Protein AF-A0A935VYA4-F1 (afdb_monomer_lite)

Radius of gyration: 14.48 Å; chains: 1; bounding box: 41×24×48 Å

Foldseek 3Di:
DDPPDPPADADDADVVHDLLQCLQVPPVCSLVVCCVRCVVVLLVLLVVLDDDSVSSVVLSVQLSVQSSVCSNDPNSNPDPDGPVVVSVVSSVVSSVVSVVVVVVVD

Sequence (106 aa):
MINTNDQRPQLEPHNGMDIFQRIYIGDPTAVEDCTLTYGAYIRELANYNMSTQEEAENAAAAIFDDIRAFARSENGMNTRKPEVELIRQIAVRSIVKQRWNGRKSV

Structure (mmCIF, N/CA/C/O backbone):
data_AF-A0A935VYA4-F1
#
_entry.id   AF-A0A935VYA4-F1
#
loop_
_atom_site.group_PDB
_atom_site.id
_atom_site.type_symbol
_atom_site.label_atom_id
_atom_site.label_alt_id
_atom_site.label_comp_id
_atom_site.label_asym_id
_atom_site.label_entity_id
_atom_site.label_seq_id
_atom_site.pdbx_PDB_ins_code
_atom_site.Cartn_x
_atom_site.Cartn_y
_atom_site.Cartn_z
_atom_site.occupancy
_atom_site.B_iso_or_equiv
_atom_site.auth_seq_id
_atom_site.auth_comp_id
_atom_site.auth_asym_id
_atom_site.auth_atom_id
_atom_site.pdbx_PDB_mode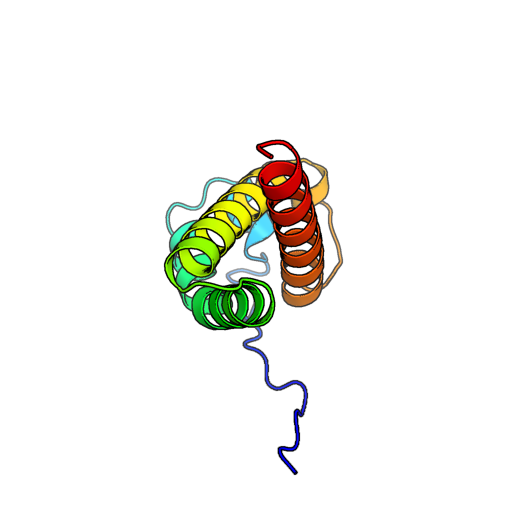l_num
ATOM 1 N N . MET A 1 1 ? -26.283 -14.455 -0.832 1.00 33.91 1 MET A N 1
ATOM 2 C CA . MET A 1 1 ? -24.943 -15.071 -0.932 1.00 33.91 1 MET A CA 1
ATOM 3 C C . MET A 1 1 ? -24.200 -14.315 -2.016 1.00 33.91 1 MET A C 1
ATOM 5 O O . MET A 1 1 ? -24.583 -14.431 -3.171 1.00 33.91 1 MET A O 1
ATOM 9 N N . ILE A 1 2 ? -23.258 -13.441 -1.655 1.00 34.25 2 ILE A N 1
ATOM 10 C CA . ILE A 1 2 ? -22.445 -12.734 -2.652 1.00 34.25 2 ILE A CA 1
ATOM 11 C C . ILE A 1 2 ? -21.363 -13.713 -3.100 1.00 34.25 2 ILE A C 1
ATOM 13 O O . ILE A 1 2 ? -20.622 -14.244 -2.278 1.00 34.25 2 ILE A O 1
ATOM 17 N N . ASN A 1 3 ? -21.341 -13.998 -4.395 1.00 28.58 3 ASN A N 1
ATOM 18 C CA . ASN A 1 3 ? -20.344 -14.828 -5.045 1.00 28.58 3 ASN A CA 1
ATOM 19 C C . ASN A 1 3 ? -19.057 -13.992 -5.163 1.00 28.58 3 ASN A C 1
ATOM 21 O O . ASN A 1 3 ? -18.923 -13.199 -6.090 1.00 28.58 3 ASN A O 1
ATOM 25 N N . THR A 1 4 ? -18.152 -14.096 -4.186 1.00 40.88 4 THR A N 1
ATOM 26 C CA . THR A 1 4 ? -16.827 -13.448 -4.201 1.00 40.88 4 THR A CA 1
ATOM 27 C C . THR A 1 4 ? -15.888 -14.199 -5.142 1.00 40.88 4 THR A C 1
ATOM 29 O O . THR A 1 4 ? -14.843 -14.696 -4.726 1.00 40.88 4 THR A O 1
ATOM 32 N N . ASN A 1 5 ? -16.287 -14.338 -6.408 1.00 40.44 5 ASN A N 1
ATOM 33 C CA . ASN A 1 5 ? -15.354 -14.701 -7.462 1.00 40.44 5 ASN A CA 1
ATOM 34 C C . ASN A 1 5 ? -14.218 -13.676 -7.451 1.00 40.44 5 ASN A C 1
ATOM 36 O O . ASN A 1 5 ? -14.470 -12.481 -7.307 1.00 40.44 5 ASN A O 1
ATOM 40 N N . ASP A 1 6 ? -12.993 -14.179 -7.593 1.00 50.88 6 ASP A N 1
ATOM 41 C CA . ASP A 1 6 ? -11.690 -13.507 -7.660 1.00 50.88 6 ASP A CA 1
ATOM 42 C C . ASP A 1 6 ? -11.557 -12.439 -8.774 1.00 50.88 6 ASP A C 1
ATOM 44 O O . ASP A 1 6 ? -10.534 -12.330 -9.441 1.00 50.88 6 ASP A O 1
ATOM 48 N N . GLN A 1 7 ? -12.570 -11.602 -8.987 1.00 43.25 7 GLN A N 1
ATOM 49 C CA . GLN A 1 7 ? -12.531 -10.452 -9.884 1.00 43.25 7 GLN A CA 1
ATOM 50 C C . GLN A 1 7 ? -11.911 -9.258 -9.160 1.00 43.25 7 GLN A C 1
ATOM 52 O O . GLN A 1 7 ? -12.568 -8.260 -8.871 1.00 43.25 7 GLN A O 1
ATOM 57 N N . ARG A 1 8 ? -10.634 -9.385 -8.802 1.00 57.41 8 ARG A N 1
ATOM 58 C CA . ARG A 1 8 ? -9.832 -8.247 -8.340 1.00 57.41 8 ARG A CA 1
ATOM 59 C C . ARG A 1 8 ? -9.141 -7.618 -9.547 1.00 57.41 8 ARG A C 1
ATOM 61 O O . ARG A 1 8 ? -8.832 -8.345 -10.490 1.00 57.41 8 ARG A O 1
ATOM 68 N N . PRO A 1 9 ? -8.908 -6.297 -9.542 1.00 54.94 9 PRO A N 1
ATOM 69 C CA . PRO A 1 9 ? -8.220 -5.635 -10.639 1.00 54.94 9 PRO A CA 1
ATOM 70 C C . PRO A 1 9 ? -6.842 -6.274 -10.827 1.00 54.94 9 PRO A C 1
ATOM 72 O O . PRO A 1 9 ? -6.012 -6.264 -9.918 1.00 54.94 9 PRO A O 1
ATOM 75 N N . GLN A 1 10 ? -6.640 -6.878 -11.993 1.00 56.00 10 GLN A N 1
ATOM 76 C CA . GLN A 1 10 ? -5.343 -7.327 -12.467 1.00 56.00 10 GLN A CA 1
ATOM 77 C C . GLN A 1 10 ? -4.871 -6.269 -13.456 1.00 56.00 10 GLN A C 1
ATOM 79 O O . GLN A 1 10 ? -5.550 -6.016 -14.452 1.00 56.00 10 GLN A O 1
ATOM 84 N N . LEU A 1 11 ? -3.758 -5.606 -13.153 1.00 58.91 11 LEU A N 1
ATOM 85 C CA . LEU A 1 11 ? -3.124 -4.750 -14.142 1.00 58.91 11 LEU A CA 1
ATOM 86 C C . LEU A 1 11 ? -2.437 -5.629 -15.175 1.00 58.91 11 LEU A C 1
ATOM 88 O O . LEU A 1 11 ? -1.683 -6.542 -14.835 1.00 58.91 11 LEU A O 1
ATOM 92 N N . GLU A 1 12 ? -2.682 -5.316 -16.441 1.00 60.06 12 GLU A N 1
ATOM 93 C CA . GLU A 1 12 ? -1.795 -5.758 -17.502 1.00 60.06 12 GLU A CA 1
ATOM 94 C C . GLU A 1 12 ? -0.426 -5.085 -17.284 1.00 60.06 12 GLU A C 1
ATOM 96 O O . GLU A 1 12 ? -0.376 -3.873 -17.041 1.00 60.06 12 GLU A O 1
ATOM 101 N N . PRO A 1 13 ? 0.690 -5.830 -17.344 1.00 62.69 13 PRO A N 1
ATOM 102 C CA . PRO A 1 13 ? 2.019 -5.268 -17.137 1.00 62.69 13 PRO A CA 1
ATOM 103 C C . PRO A 1 13 ? 2.292 -4.118 -18.112 1.00 62.69 13 PRO A C 1
ATOM 105 O O . PRO A 1 13 ? 2.257 -4.300 -19.332 1.00 62.69 13 PRO A O 1
ATOM 108 N N . HIS A 1 14 ? 2.625 -2.932 -17.603 1.00 61.22 14 HIS A N 1
ATOM 109 C CA . HIS A 1 14 ? 2.989 -1.810 -18.464 1.00 61.22 14 HIS A CA 1
ATOM 110 C C . HIS A 1 14 ? 4.426 -2.016 -18.962 1.00 61.22 14 HIS A C 1
ATOM 112 O O . HIS A 1 14 ? 5.374 -2.018 -18.177 1.00 61.22 14 HIS A O 1
ATOM 118 N N . ASN A 1 15 ? 4.596 -2.216 -20.273 1.00 61.12 15 ASN A N 1
ATOM 119 C CA . ASN A 1 15 ? 5.874 -2.595 -20.897 1.00 61.12 15 ASN A CA 1
ATOM 120 C C . ASN A 1 15 ? 6.495 -3.883 -20.316 1.00 61.12 15 ASN A C 1
ATOM 122 O O . ASN A 1 15 ? 7.717 -4.008 -20.251 1.00 61.12 15 ASN A O 1
ATOM 126 N N . GLY A 1 16 ? 5.668 -4.836 -19.870 1.00 73.50 16 GLY A N 1
ATOM 127 C CA . GLY A 1 16 ? 6.151 -6.085 -19.269 1.00 73.50 16 GLY A CA 1
ATOM 128 C C . GLY A 1 16 ? 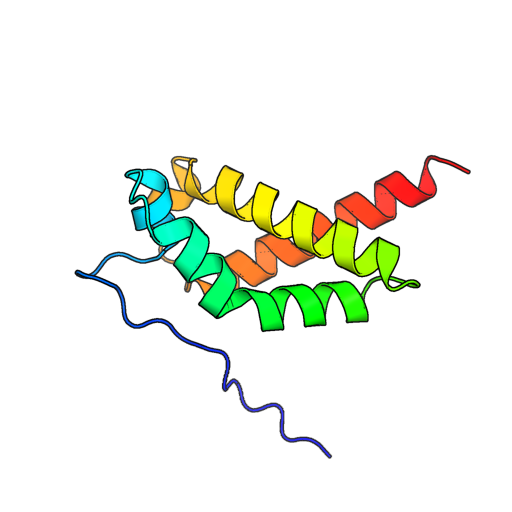6.667 -5.942 -17.834 1.00 73.50 16 GLY A C 1
ATOM 129 O O . GLY A 1 16 ? 7.152 -6.928 -17.284 1.00 73.50 16 GLY A O 1
ATOM 130 N N . MET A 1 17 ? 6.557 -4.751 -17.234 1.00 80.88 17 MET A N 1
ATOM 131 C CA . MET A 1 17 ? 6.903 -4.503 -15.838 1.00 80.88 17 MET A CA 1
ATOM 132 C C . MET A 1 17 ? 5.651 -4.383 -14.979 1.00 80.88 17 MET A C 1
ATOM 134 O O . MET A 1 17 ? 4.687 -3.702 -15.344 1.00 80.88 17 MET A O 1
ATOM 138 N N . ASP A 1 18 ? 5.697 -5.020 -13.816 1.00 88.62 18 ASP A N 1
ATOM 139 C CA . ASP A 1 18 ? 4.694 -4.819 -12.781 1.00 88.62 18 ASP A CA 1
ATOM 140 C C . ASP A 1 18 ? 4.914 -3.483 -12.045 1.00 88.62 18 ASP A C 1
ATOM 142 O O . ASP A 1 18 ? 5.910 -2.771 -12.224 1.00 88.62 18 ASP A O 1
ATOM 146 N N . ILE A 1 19 ? 3.956 -3.105 -11.212 1.00 89.56 19 ILE A N 1
ATOM 147 C CA . ILE A 1 19 ? 3.939 -1.836 -10.503 1.00 89.56 19 ILE A CA 1
ATOM 148 C C . ILE A 1 19 ? 5.062 -1.707 -9.480 1.00 89.56 19 ILE A C 1
ATOM 150 O O . ILE A 1 19 ? 5.569 -0.606 -9.268 1.00 89.56 19 ILE A O 1
ATOM 154 N N . PHE A 1 20 ? 5.497 -2.814 -8.875 1.00 91.56 20 PHE A N 1
ATOM 155 C CA . PHE A 1 20 ? 6.597 -2.813 -7.917 1.00 91.56 20 PHE A CA 1
ATOM 156 C C . PHE A 1 20 ? 7.913 -2.515 -8.631 1.00 91.56 20 PHE A C 1
ATOM 158 O O . PHE A 1 20 ? 8.681 -1.668 -8.171 1.00 91.56 20 PHE A O 1
ATOM 165 N N . GLN A 1 21 ? 8.133 -3.134 -9.790 1.00 91.38 21 GLN A N 1
ATOM 166 C CA . GLN A 1 21 ? 9.284 -2.874 -10.651 1.00 91.38 21 GLN A CA 1
ATOM 167 C C . GLN A 1 21 ? 9.292 -1.429 -11.153 1.00 91.38 21 GLN A C 1
ATOM 169 O O . GLN A 1 21 ? 10.324 -0.761 -11.089 1.00 91.38 21 GLN A O 1
ATOM 174 N N . ARG A 1 22 ? 8.137 -0.908 -11.582 1.00 91.81 22 ARG A N 1
ATOM 175 C CA . ARG A 1 22 ? 8.007 0.491 -12.018 1.00 91.81 22 ARG A CA 1
ATOM 176 C C . ARG A 1 22 ? 8.311 1.481 -10.889 1.00 91.81 22 ARG A C 1
ATOM 178 O O . ARG A 1 22 ? 9.051 2.442 -11.097 1.00 91.81 22 ARG A O 1
ATOM 185 N N . ILE A 1 23 ? 7.817 1.224 -9.675 1.00 92.75 23 ILE A N 1
ATOM 186 C CA . ILE A 1 23 ? 8.148 2.039 -8.495 1.00 92.75 23 ILE A CA 1
ATOM 187 C C . ILE A 1 23 ? 9.647 1.948 -8.165 1.00 92.75 23 ILE A C 1
ATOM 189 O O . ILE A 1 23 ? 10.242 2.965 -7.797 1.00 92.75 23 ILE A O 1
ATOM 193 N N . TYR A 1 24 ? 10.264 0.769 -8.300 1.00 93.00 24 TYR A N 1
ATOM 194 C CA . TYR A 1 24 ? 11.694 0.566 -8.043 1.00 93.00 24 TYR A CA 1
ATOM 195 C C . TYR A 1 24 ? 12.572 1.421 -8.965 1.00 93.00 24 TYR A C 1
ATOM 197 O O . TYR A 1 24 ? 13.463 2.122 -8.486 1.00 93.00 24 TYR A O 1
ATOM 205 N N . ILE A 1 25 ? 12.292 1.420 -10.274 1.00 91.62 25 ILE A N 1
ATOM 206 C CA . ILE A 1 25 ? 13.057 2.200 -11.265 1.00 91.62 25 ILE A CA 1
ATOM 207 C C . ILE A 1 25 ? 12.737 3.703 -11.245 1.00 91.62 25 ILE A C 1
ATOM 209 O O . ILE A 1 25 ? 13.355 4.472 -11.979 1.00 91.62 25 ILE A O 1
ATOM 213 N N . GLY A 1 26 ? 11.782 4.132 -10.414 1.00 90.50 26 GLY A N 1
ATOM 214 C CA . GLY A 1 26 ? 11.416 5.537 -10.263 1.00 90.50 26 GLY A CA 1
ATOM 215 C C . GLY A 1 26 ? 10.481 6.073 -11.347 1.00 90.50 26 GLY A C 1
ATOM 216 O O . GLY A 1 26 ? 10.532 7.269 -11.629 1.00 90.50 26 GLY A O 1
ATOM 217 N N . ASP A 1 27 ? 9.626 5.231 -11.939 1.00 92.06 27 ASP A N 1
ATOM 218 C CA . ASP A 1 27 ? 8.558 5.696 -12.832 1.00 92.06 27 ASP A CA 1
ATOM 219 C C . ASP A 1 27 ? 7.656 6.703 -12.082 1.00 92.06 27 ASP A C 1
ATOM 221 O O . ASP A 1 27 ? 7.077 6.355 -11.043 1.00 92.06 27 ASP A O 1
ATOM 225 N N . PRO A 1 28 ? 7.525 7.949 -12.580 1.00 87.12 28 PRO A N 1
ATOM 226 C CA . PRO A 1 28 ? 6.783 9.003 -11.892 1.00 87.12 28 PRO A CA 1
ATOM 227 C C . PRO A 1 28 ? 5.279 8.721 -11.775 1.00 87.12 28 PRO A C 1
ATOM 229 O O . PRO A 1 28 ? 4.634 9.285 -10.894 1.00 87.12 28 PRO A O 1
ATOM 232 N N . THR A 1 29 ? 4.724 7.847 -12.618 1.00 90.25 29 THR A N 1
ATOM 233 C CA . THR A 1 29 ? 3.287 7.516 -12.656 1.00 90.25 29 THR A CA 1
ATOM 234 C C . THR A 1 29 ? 2.930 6.278 -11.833 1.00 90.25 29 THR A C 1
ATOM 236 O O . THR A 1 29 ? 1.785 6.102 -11.426 1.00 90.25 29 THR A O 1
ATOM 239 N N . ALA A 1 30 ? 3.907 5.431 -11.497 1.00 91.50 30 ALA A N 1
ATOM 240 C CA . ALA A 1 30 ? 3.637 4.115 -10.916 1.00 91.50 30 ALA A CA 1
ATOM 241 C C . ALA A 1 30 ? 2.984 4.158 -9.523 1.00 91.50 30 ALA A C 1
ATOM 243 O O . ALA A 1 30 ? 2.218 3.267 -9.158 1.00 91.50 30 ALA A O 1
ATOM 244 N N . VAL A 1 31 ? 3.260 5.200 -8.734 1.00 89.88 31 VAL A N 1
ATOM 245 C CA . VAL A 1 31 ? 2.620 5.392 -7.419 1.00 89.88 31 VAL A CA 1
ATOM 246 C C . VAL A 1 31 ? 1.139 5.751 -7.572 1.00 89.88 31 VAL A C 1
ATOM 248 O O . VAL A 1 31 ? 0.297 5.260 -6.815 1.00 89.88 31 VAL A O 1
ATOM 251 N N . GLU A 1 32 ? 0.817 6.590 -8.555 1.00 91.12 32 GLU A N 1
ATOM 252 C CA . GLU A 1 32 ? -0.560 6.969 -8.863 1.00 91.12 32 GLU A CA 1
ATOM 253 C C . GLU A 1 32 ? -1.336 5.762 -9.394 1.00 91.12 32 GLU A C 1
ATOM 255 O O . GLU A 1 32 ? -2.383 5.426 -8.841 1.00 91.12 32 GLU A O 1
ATOM 260 N N . ASP A 1 33 ? -0.763 5.025 -10.347 1.00 91.12 33 ASP A N 1
ATOM 261 C CA . ASP A 1 33 ? -1.346 3.788 -10.877 1.00 91.12 33 ASP A CA 1
ATOM 262 C C . ASP A 1 33 ? -1.616 2.761 -9.769 1.00 91.12 33 ASP A C 1
ATOM 264 O O . ASP A 1 33 ? -2.642 2.075 -9.777 1.00 91.12 33 ASP A O 1
ATOM 268 N N . CYS A 1 34 ? -0.730 2.679 -8.769 1.00 91.62 34 CYS A N 1
ATOM 269 C CA . CYS A 1 34 ? -0.887 1.754 -7.649 1.00 91.62 34 CYS A CA 1
ATOM 270 C C . CYS A 1 34 ? -2.081 2.152 -6.795 1.00 91.62 34 CYS A C 1
ATOM 272 O O . CYS A 1 34 ? -2.849 1.301 -6.342 1.00 91.62 34 CYS A O 1
ATOM 274 N N . THR A 1 35 ? -2.252 3.454 -6.597 1.00 91.38 35 THR A N 1
ATOM 275 C CA . THR A 1 35 ? -3.366 4.011 -5.840 1.00 91.38 35 THR A CA 1
ATOM 276 C C . THR A 1 35 ? -4.685 3.826 -6.586 1.00 91.38 35 THR A C 1
ATOM 278 O O . THR A 1 35 ? -5.668 3.409 -5.978 1.00 91.38 35 THR A O 1
ATOM 281 N N . LEU A 1 36 ? -4.713 4.077 -7.896 1.00 91.12 36 LEU A N 1
ATOM 2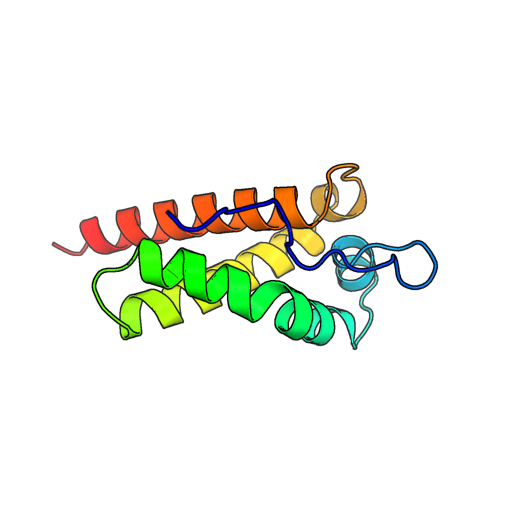82 C CA . LEU A 1 36 ? -5.906 3.913 -8.730 1.00 91.12 36 LEU A CA 1
ATOM 283 C C . LEU A 1 36 ? -6.350 2.451 -8.811 1.00 91.12 36 LEU A C 1
ATOM 285 O O . LEU A 1 36 ? -7.534 2.151 -8.679 1.00 91.12 36 LEU A O 1
ATOM 289 N N . THR A 1 37 ? -5.394 1.539 -8.959 1.00 90.38 37 THR A N 1
ATOM 290 C CA . THR A 1 37 ? -5.674 0.109 -9.123 1.00 90.38 37 THR A CA 1
ATOM 291 C C . THR A 1 37 ? -6.071 -0.545 -7.810 1.00 90.38 37 THR A C 1
ATOM 293 O O . THR A 1 37 ? -7.060 -1.273 -7.736 1.00 90.38 37 THR A O 1
ATOM 296 N N . TYR A 1 38 ? -5.298 -0.296 -6.753 1.00 92.56 38 TYR A N 1
ATOM 297 C CA . TYR A 1 38 ? -5.408 -1.049 -5.508 1.00 92.56 38 TYR A CA 1
ATOM 298 C C . TYR A 1 38 ? -6.048 -0.257 -4.369 1.00 92.56 38 TYR A C 1
ATOM 300 O O . TYR A 1 38 ? -6.332 -0.828 -3.318 1.00 92.56 38 TYR A O 1
ATOM 308 N N . GLY A 1 39 ? -6.341 1.030 -4.559 1.00 92.12 39 GLY A N 1
ATOM 309 C CA . GLY A 1 39 ? -6.896 1.889 -3.514 1.00 92.12 39 GLY A CA 1
ATOM 310 C C . GLY A 1 39 ? -8.239 1.423 -2.976 1.00 92.12 39 GLY A C 1
ATOM 311 O O . GLY A 1 39 ? -8.419 1.402 -1.761 1.00 92.12 39 GLY A O 1
ATOM 312 N N . ALA A 1 40 ? -9.163 0.990 -3.838 1.00 91.56 40 ALA A N 1
ATOM 313 C CA . ALA A 1 40 ? -10.444 0.446 -3.382 1.00 91.56 40 ALA A CA 1
ATOM 314 C C . ALA A 1 40 ? -10.245 -0.814 -2.522 1.00 91.56 40 ALA A C 1
ATOM 316 O O . ALA A 1 40 ? -10.789 -0.905 -1.423 1.00 91.56 40 ALA A O 1
ATOM 317 N N . TYR A 1 41 ? -9.387 -1.732 -2.977 1.00 92.19 41 TYR A N 1
ATOM 318 C CA . TYR A 1 41 ? -9.069 -2.970 -2.266 1.00 92.19 41 TYR A CA 1
ATOM 319 C C . TYR A 1 41 ? -8.395 -2.716 -0.908 1.00 92.19 41 TYR A C 1
ATOM 321 O O . TYR A 1 41 ? -8.777 -3.301 0.105 1.00 92.19 41 TYR A O 1
ATOM 329 N N . ILE A 1 42 ? -7.415 -1.811 -0.863 1.00 94.56 42 ILE A N 1
ATOM 330 C CA . ILE A 1 42 ? -6.698 -1.449 0.367 1.00 94.56 42 ILE A CA 1
ATOM 331 C C . ILE A 1 42 ? -7.647 -0.788 1.373 1.00 94.56 42 ILE A C 1
ATOM 333 O O . ILE A 1 42 ? -7.610 -1.126 2.556 1.00 94.56 42 ILE A O 1
ATOM 337 N N . ARG A 1 43 ? -8.533 0.106 0.915 1.00 92.94 43 ARG A N 1
ATOM 338 C CA . ARG A 1 43 ? -9.548 0.730 1.778 1.00 92.94 43 ARG A CA 1
ATOM 339 C C . ARG A 1 43 ? -10.538 -0.291 2.324 1.00 92.94 43 ARG A C 1
ATOM 341 O O . ARG A 1 43 ? -10.866 -0.230 3.503 1.00 92.94 43 ARG A O 1
ATOM 348 N N . GLU A 1 44 ? -11.001 -1.235 1.509 1.00 93.62 44 GLU A N 1
ATOM 349 C CA . GLU A 1 44 ? -11.890 -2.309 1.967 1.00 93.62 44 GLU A CA 1
ATOM 350 C C . GLU A 1 44 ? -11.221 -3.160 3.054 1.00 93.62 44 GLU A C 1
ATOM 352 O O . GLU A 1 44 ? -11.807 -3.395 4.112 1.00 93.62 44 GLU A O 1
ATOM 357 N N . LEU A 1 45 ? -9.959 -3.549 2.846 1.00 92.25 45 LEU A N 1
ATOM 358 C CA . LEU A 1 45 ? -9.181 -4.281 3.844 1.00 92.25 45 LEU A CA 1
ATOM 359 C C . LEU A 1 45 ? -9.003 -3.492 5.143 1.00 92.25 45 LEU A C 1
ATOM 361 O O . LEU A 1 45 ? -9.107 -4.074 6.225 1.00 92.25 45 LEU A O 1
ATOM 365 N N . ALA A 1 46 ? -8.727 -2.193 5.053 1.00 93.06 46 ALA A N 1
ATOM 366 C CA . ALA A 1 46 ? -8.579 -1.341 6.223 1.00 93.06 46 ALA A CA 1
ATOM 367 C C . ALA A 1 46 ? -9.904 -1.202 6.989 1.00 93.06 46 ALA A C 1
ATOM 369 O O . ALA A 1 46 ? -9.933 -1.460 8.191 1.00 93.06 46 ALA A O 1
ATOM 370 N N . ASN A 1 47 ? -11.006 -0.912 6.291 1.00 93.25 47 ASN A N 1
ATOM 371 C CA . ASN A 1 47 ? -12.347 -0.803 6.875 1.00 93.25 47 ASN A CA 1
ATOM 372 C C . ASN A 1 47 ? -12.800 -2.101 7.548 1.00 93.25 47 ASN A C 1
ATOM 374 O O . ASN A 1 47 ? -13.393 -2.068 8.618 1.00 93.25 47 ASN A O 1
ATOM 378 N N . TYR A 1 48 ? -12.489 -3.255 6.956 1.00 93.06 48 TYR A N 1
ATOM 379 C CA . TYR A 1 48 ? -12.806 -4.546 7.565 1.00 93.06 48 TYR A CA 1
ATOM 380 C C . TYR A 1 48 ? -12.046 -4.784 8.880 1.00 93.06 48 TYR A C 1
ATOM 382 O O . TYR A 1 48 ? -12.492 -5.547 9.736 1.00 93.06 48 TYR A O 1
ATOM 390 N N . ASN A 1 49 ? -10.869 -4.173 9.043 1.00 90.88 49 ASN A N 1
ATOM 391 C CA . ASN A 1 49 ? -9.973 -4.465 10.157 1.00 90.88 49 ASN A CA 1
ATOM 392 C C . ASN A 1 49 ? -9.906 -3.384 11.242 1.00 90.88 49 ASN A C 1
ATOM 394 O O . ASN A 1 49 ? -9.338 -3.658 12.306 1.00 90.88 49 ASN A O 1
ATOM 398 N N . MET A 1 50 ? -10.451 -2.201 11.004 1.00 90.00 50 MET A N 1
ATOM 399 C CA . MET A 1 50 ? -10.402 -1.082 11.938 1.00 90.00 50 MET A CA 1
ATOM 400 C C . MET A 1 50 ? -11.790 -0.770 12.489 1.00 90.00 50 MET A C 1
ATOM 402 O O . MET A 1 50 ? -12.798 -1.113 11.876 1.00 90.00 50 MET A O 1
ATOM 406 N N . SER A 1 51 ? -11.847 -0.181 13.684 1.00 89.25 51 SER A N 1
ATOM 407 C CA . SER A 1 51 ? -13.120 0.027 14.388 1.00 89.25 51 SER A CA 1
ATOM 408 C C . SER A 1 51 ? -13.766 1.355 14.013 1.00 89.25 51 SER A C 1
ATOM 410 O O . SER A 1 51 ? -14.980 1.510 14.131 1.00 89.25 51 SER A O 1
ATOM 412 N N . THR A 1 52 ? -12.958 2.316 13.567 1.00 91.50 52 THR A N 1
ATOM 413 C CA . THR A 1 52 ? -13.410 3.641 13.145 1.00 91.50 52 THR A CA 1
ATOM 414 C C . THR A 1 52 ? -12.948 3.946 11.723 1.00 91.50 52 THR A C 1
ATOM 416 O O . THR A 1 52 ? -11.977 3.372 11.224 1.00 91.50 52 THR A O 1
ATOM 419 N N . GLN A 1 53 ? -13.640 4.880 11.068 1.00 92.62 53 GLN A N 1
ATOM 420 C CA . GLN A 1 53 ? -13.243 5.361 9.744 1.00 92.62 53 GLN A CA 1
ATOM 421 C C . GLN A 1 53 ? -11.851 6.013 9.774 1.00 92.62 53 GLN A C 1
ATOM 423 O O . GLN A 1 53 ? -11.047 5.772 8.882 1.00 92.62 53 GLN A O 1
ATOM 428 N N . GLU A 1 54 ? -11.541 6.780 10.820 1.00 92.56 54 GLU A N 1
ATOM 429 C CA . GLU A 1 54 ? -10.232 7.420 10.986 1.00 92.56 54 GLU A CA 1
ATOM 430 C C . GLU A 1 54 ? -9.100 6.385 11.094 1.00 92.56 54 GLU A C 1
ATOM 432 O O . GLU A 1 54 ? -8.074 6.497 10.424 1.00 92.56 54 GLU A O 1
ATOM 437 N N . GLU A 1 55 ? -9.292 5.325 11.886 1.00 90.81 55 GLU A N 1
ATOM 438 C CA . GLU A 1 55 ? -8.331 4.221 11.968 1.00 90.81 55 GLU A CA 1
ATOM 439 C C . GLU A 1 55 ? -8.159 3.520 10.614 1.00 90.81 55 GLU A C 1
ATOM 441 O O . GLU A 1 55 ? -7.040 3.158 10.246 1.00 90.81 55 GLU A O 1
ATOM 446 N N . ALA A 1 56 ? -9.247 3.336 9.859 1.00 91.88 56 ALA A N 1
ATOM 447 C CA . ALA A 1 56 ? -9.203 2.722 8.537 1.00 91.88 56 ALA A CA 1
ATOM 448 C C . ALA A 1 56 ? -8.436 3.585 7.522 1.00 91.88 56 ALA A C 1
ATOM 450 O O . ALA A 1 56 ? -7.616 3.060 6.768 1.00 91.88 56 ALA A O 1
ATOM 451 N N . GLU A 1 57 ? -8.643 4.900 7.518 1.00 93.06 57 GLU A N 1
ATOM 452 C CA . GLU A 1 57 ? -7.908 5.832 6.655 1.00 93.06 57 GLU A CA 1
ATOM 453 C C . GLU A 1 57 ? -6.412 5.853 6.999 1.00 93.06 57 GLU A C 1
ATOM 455 O O . GLU A 1 57 ? -5.567 5.706 6.109 1.00 93.06 57 GLU A O 1
ATOM 460 N N . ASN A 1 58 ? -6.078 5.909 8.291 1.00 92.56 58 ASN A N 1
ATOM 461 C CA . ASN A 1 58 ? -4.697 5.832 8.771 1.00 92.56 58 ASN A CA 1
ATOM 462 C C . ASN A 1 58 ? -4.030 4.496 8.406 1.00 92.56 58 ASN A C 1
ATOM 464 O O . ASN A 1 58 ? -2.869 4.458 7.988 1.00 92.56 58 ASN A O 1
ATOM 468 N N . ALA A 1 59 ? -4.759 3.385 8.524 1.00 93.56 59 ALA A N 1
ATOM 469 C CA . ALA A 1 59 ? -4.266 2.073 8.129 1.00 93.56 59 ALA A CA 1
ATOM 470 C C . ALA A 1 59 ? -4.043 1.986 6.615 1.00 93.56 59 ALA A C 1
ATOM 472 O O . ALA A 1 59 ? -3.007 1.486 6.189 1.00 93.56 59 ALA A O 1
ATOM 473 N N . ALA A 1 60 ? -4.966 2.503 5.800 1.00 94.62 60 ALA A N 1
ATOM 474 C CA . ALA A 1 60 ? -4.814 2.535 4.349 1.00 94.62 60 ALA A CA 1
ATOM 475 C C . ALA A 1 60 ? -3.567 3.327 3.924 1.00 94.62 60 ALA A C 1
ATOM 477 O O . ALA A 1 60 ? -2.798 2.842 3.093 1.00 94.62 60 ALA A O 1
ATOM 478 N N . ALA A 1 61 ? -3.321 4.493 4.531 1.00 94.50 61 ALA A N 1
ATOM 479 C CA . ALA A 1 61 ? -2.113 5.279 4.284 1.00 94.50 61 ALA A CA 1
ATOM 480 C C . ALA A 1 61 ? -0.835 4.498 4.644 1.00 94.50 61 ALA A C 1
ATOM 482 O O . ALA A 1 61 ? 0.074 4.384 3.822 1.00 94.50 61 ALA A O 1
ATOM 483 N N . ALA A 1 62 ? -0.805 3.864 5.822 1.00 94.88 62 ALA A N 1
ATOM 484 C CA . ALA A 1 62 ? 0.335 3.055 6.253 1.00 94.88 62 ALA A CA 1
ATOM 485 C C . ALA A 1 62 ? 0.612 1.858 5.323 1.00 94.88 62 ALA A C 1
ATOM 487 O O . ALA A 1 62 ? 1.769 1.509 5.086 1.00 94.88 62 ALA A O 1
ATOM 488 N N . ILE A 1 63 ? -0.435 1.244 4.762 1.00 96.38 63 ILE A N 1
ATOM 489 C CA . ILE A 1 63 ? -0.295 0.161 3.782 1.00 96.38 63 ILE A CA 1
ATOM 490 C C . ILE A 1 63 ? 0.399 0.669 2.515 1.00 96.38 63 ILE A C 1
ATOM 492 O O . ILE A 1 63 ? 1.302 -0.000 2.016 1.00 96.38 63 ILE A O 1
ATOM 496 N N . PHE A 1 64 ? 0.016 1.840 1.999 1.00 95.31 64 PHE A N 1
ATOM 497 C CA . PHE A 1 64 ? 0.659 2.425 0.819 1.00 95.31 64 PHE A CA 1
ATOM 498 C C . PHE A 1 64 ? 2.128 2.778 1.062 1.00 95.31 64 PHE A C 1
ATOM 500 O O . PHE A 1 64 ? 2.969 2.520 0.195 1.00 95.31 64 PHE A O 1
ATOM 507 N N . ASP A 1 65 ? 2.457 3.295 2.244 1.00 94.81 65 ASP A N 1
ATOM 508 C CA . ASP A 1 65 ? 3.845 3.549 2.629 1.00 94.81 65 ASP A CA 1
ATOM 509 C C . ASP A 1 65 ? 4.665 2.253 2.677 1.00 94.81 65 ASP A C 1
ATOM 511 O O . ASP A 1 65 ? 5.769 2.195 2.128 1.00 94.81 65 ASP A O 1
ATOM 515 N N . ASP A 1 66 ? 4.110 1.185 3.257 1.00 95.56 66 ASP A N 1
ATOM 516 C CA . ASP A 1 66 ? 4.765 -0.124 3.304 1.00 95.56 66 ASP A CA 1
ATOM 517 C C . ASP A 1 66 ? 4.897 -0.751 1.898 1.00 95.56 66 ASP A C 1
ATOM 519 O O . ASP A 1 66 ? 5.922 -1.372 1.601 1.00 95.56 66 ASP A O 1
ATOM 523 N N . ILE A 1 67 ? 3.916 -0.556 1.002 1.00 95.00 67 ILE A N 1
ATOM 524 C CA . ILE A 1 67 ? 3.998 -0.966 -0.413 1.00 95.00 67 ILE A CA 1
ATOM 525 C C . ILE A 1 67 ? 5.153 -0.245 -1.099 1.00 95.00 67 ILE A C 1
ATOM 527 O O . ILE A 1 67 ? 5.983 -0.888 -1.742 1.00 95.00 67 ILE A O 1
ATOM 531 N N . ARG A 1 68 ? 5.252 1.076 -0.929 1.00 92.75 68 ARG A N 1
ATOM 532 C CA . ARG A 1 68 ? 6.326 1.879 -1.519 1.00 92.75 68 ARG A CA 1
ATOM 533 C C . ARG A 1 68 ? 7.695 1.479 -0.973 1.00 92.75 68 ARG A C 1
ATOM 535 O O . ARG A 1 68 ? 8.657 1.400 -1.737 1.00 92.75 68 ARG A O 1
ATOM 542 N N . ALA A 1 69 ? 7.793 1.220 0.329 1.00 93.69 69 ALA A N 1
ATOM 543 C CA . ALA A 1 69 ? 9.022 0.758 0.963 1.00 93.69 69 ALA A CA 1
ATOM 544 C C . ALA A 1 69 ? 9.440 -0.626 0.443 1.00 93.69 69 ALA A C 1
ATOM 546 O O . ALA A 1 69 ? 10.610 -0.835 0.122 1.00 93.69 69 ALA A O 1
ATOM 547 N N . PHE A 1 70 ? 8.487 -1.552 0.306 1.00 94.56 70 PHE A N 1
ATOM 548 C CA . PHE A 1 70 ? 8.740 -2.871 -0.267 1.00 94.56 70 PHE A CA 1
ATOM 549 C C . PHE A 1 70 ? 9.173 -2.773 -1.732 1.00 94.56 70 PHE A C 1
ATOM 551 O O . PHE A 1 70 ? 10.194 -3.352 -2.098 1.00 94.56 70 PHE A O 1
ATOM 558 N N . ALA A 1 71 ? 8.459 -1.995 -2.545 1.00 92.94 71 ALA A N 1
ATOM 559 C CA . ALA A 1 71 ? 8.761 -1.797 -3.959 1.00 92.94 71 ALA A CA 1
ATOM 560 C C . ALA A 1 71 ? 10.167 -1.227 -4.192 1.00 92.94 71 ALA A C 1
ATOM 562 O O . ALA A 1 71 ? 10.838 -1.623 -5.131 1.00 92.94 71 ALA A O 1
ATOM 563 N N . ARG A 1 72 ? 10.651 -0.347 -3.306 1.00 92.25 72 ARG A N 1
ATOM 564 C CA . ARG A 1 72 ? 12.010 0.226 -3.362 1.00 92.25 72 ARG A CA 1
ATOM 565 C C . ARG A 1 72 ? 13.119 -0.704 -2.8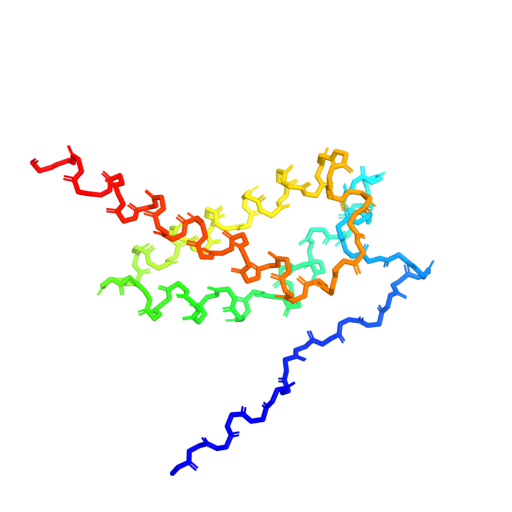59 1.00 92.25 72 ARG A C 1
ATOM 567 O O . ARG A 1 72 ? 14.286 -0.325 -2.886 1.00 92.25 72 ARG A O 1
ATOM 574 N N . SER A 1 73 ? 12.778 -1.895 -2.375 1.00 92.12 73 SER A N 1
ATOM 575 C CA . SER A 1 73 ? 13.753 -2.886 -1.916 1.00 92.12 73 SER A CA 1
ATOM 576 C C . SER A 1 73 ? 14.139 -3.858 -3.033 1.00 92.12 73 SER A C 1
ATOM 578 O O . SER A 1 73 ? 13.352 -4.111 -3.944 1.00 92.12 73 SER A O 1
ATOM 580 N N . GLU A 1 74 ? 15.316 -4.482 -2.927 1.00 85.44 74 GLU A N 1
ATOM 581 C CA . GLU A 1 74 ? 15.731 -5.552 -3.852 1.00 85.44 74 GLU A CA 1
ATOM 582 C C . GLU A 1 74 ? 14.729 -6.719 -3.881 1.00 85.44 74 GLU A C 1
ATOM 584 O O . GLU A 1 74 ? 14.538 -7.355 -4.917 1.00 85.44 74 GLU A O 1
ATOM 589 N N . ASN A 1 75 ? 14.039 -6.976 -2.765 1.00 81.50 75 ASN A N 1
ATOM 590 C CA . ASN A 1 75 ? 12.987 -7.990 -2.694 1.00 81.50 75 ASN A CA 1
ATOM 591 C C . ASN A 1 75 ? 11.758 -7.609 -3.528 1.00 81.50 75 ASN A C 1
ATOM 593 O O . ASN A 1 75 ? 11.131 -8.486 -4.117 1.00 81.50 75 ASN A O 1
ATOM 597 N N . GLY A 1 76 ? 11.419 -6.318 -3.576 1.00 80.06 76 GLY A N 1
ATOM 598 C CA . GLY A 1 76 ? 10.327 -5.800 -4.398 1.00 80.06 76 GLY A CA 1
ATOM 599 C C . GLY A 1 76 ? 10.626 -5.908 -5.887 1.00 80.06 76 GLY A C 1
ATOM 600 O O . GLY A 1 76 ? 9.751 -6.296 -6.648 1.00 80.06 76 GLY A O 1
ATOM 601 N N . MET A 1 77 ? 11.873 -5.657 -6.289 1.00 84.31 77 MET A N 1
ATOM 602 C CA . MET A 1 77 ? 12.305 -5.776 -7.685 1.00 84.31 77 MET A CA 1
ATOM 603 C C . MET A 1 77 ? 12.336 -7.232 -8.183 1.00 84.31 77 MET A C 1
ATOM 605 O O . MET A 1 77 ? 11.982 -7.506 -9.327 1.00 84.31 77 MET A O 1
ATOM 609 N N . ASN A 1 78 ? 12.782 -8.168 -7.337 1.00 82.12 78 ASN A N 1
ATOM 610 C CA . ASN A 1 78 ? 13.066 -9.554 -7.736 1.00 82.12 78 ASN A CA 1
ATOM 611 C C . ASN A 1 78 ? 11.922 -10.543 -7.463 1.00 82.12 78 ASN A C 1
ATOM 613 O O . ASN A 1 78 ? 12.059 -11.746 -7.712 1.00 82.12 78 ASN A O 1
ATOM 617 N N . THR A 1 79 ? 10.803 -10.074 -6.915 1.00 81.31 79 THR A N 1
ATOM 618 C CA . THR A 1 79 ? 9.652 -10.932 -6.637 1.00 81.31 79 THR A CA 1
ATOM 619 C C . THR A 1 79 ? 9.029 -11.460 -7.931 1.00 81.31 79 THR A C 1
ATOM 621 O O . THR A 1 79 ? 8.939 -10.762 -8.932 1.00 81.31 79 THR A O 1
ATOM 624 N N . ARG A 1 80 ? 8.584 -12.720 -7.911 1.00 83.00 80 ARG A N 1
ATOM 625 C CA . ARG A 1 80 ? 7.819 -13.346 -9.010 1.00 83.00 80 ARG A CA 1
ATOM 626 C C . ARG A 1 80 ? 6.358 -13.592 -8.641 1.00 83.00 80 ARG A C 1
ATOM 628 O O . ARG A 1 80 ? 5.650 -14.314 -9.338 1.00 83.00 80 ARG A O 1
ATOM 635 N N . LYS A 1 81 ? 5.939 -13.080 -7.485 1.00 85.56 81 LYS A N 1
ATOM 636 C CA . LYS A 1 81 ? 4.575 -13.246 -6.992 1.00 85.56 81 LYS A CA 1
ATOM 637 C C . LYS A 1 81 ? 3.635 -12.273 -7.705 1.00 85.56 81 LYS A C 1
ATOM 639 O O . LYS A 1 81 ? 4.060 -11.158 -7.991 1.00 85.56 81 LYS A O 1
ATOM 644 N N . PRO A 1 82 ? 2.360 -12.641 -7.911 1.00 87.19 82 PRO A N 1
ATOM 645 C CA . PRO A 1 82 ? 1.361 -11.711 -8.421 1.00 87.19 82 PRO A CA 1
ATOM 646 C C . PRO A 1 82 ? 1.245 -10.463 -7.537 1.00 87.19 82 PRO A C 1
ATOM 648 O O . PRO A 1 82 ? 1.253 -10.565 -6.306 1.00 87.19 82 PRO A O 1
ATOM 651 N N . GLU A 1 83 ? 1.064 -9.297 -8.156 1.00 88.00 83 GLU A N 1
ATOM 652 C CA . GLU A 1 83 ? 0.974 -8.006 -7.460 1.00 88.00 83 GLU A CA 1
ATOM 653 C C . GLU A 1 83 ? -0.080 -8.011 -6.347 1.00 88.00 83 GLU A C 1
ATOM 655 O O . GLU A 1 83 ? 0.184 -7.600 -5.218 1.00 88.00 83 GLU A O 1
ATOM 660 N N . VAL A 1 84 ? -1.263 -8.557 -6.638 1.00 87.81 84 VAL A N 1
ATOM 661 C CA . VAL A 1 84 ? -2.371 -8.651 -5.680 1.00 87.81 84 VAL A CA 1
ATOM 662 C C . VAL A 1 84 ? -2.015 -9.493 -4.450 1.00 87.81 84 VAL A C 1
ATOM 664 O O . VAL A 1 84 ? -2.467 -9.199 -3.340 1.00 87.81 84 VAL A O 1
ATOM 667 N N . GLU A 1 85 ? -1.184 -10.527 -4.612 1.00 90.31 85 GLU A N 1
ATOM 668 C CA . GLU A 1 85 ? -0.727 -11.358 -3.497 1.00 90.31 85 GLU A CA 1
ATOM 669 C C . GLU A 1 85 ? 0.243 -10.575 -2.606 1.00 90.31 85 GLU A C 1
ATOM 671 O O . GLU A 1 85 ? 0.124 -10.612 -1.377 1.00 90.31 85 GLU A O 1
ATOM 676 N N . LEU A 1 86 ? 1.166 -9.831 -3.219 1.00 91.69 86 LEU A N 1
ATOM 677 C CA . LEU A 1 86 ? 2.124 -8.982 -2.513 1.00 91.69 86 LEU A CA 1
ATOM 678 C C . LEU A 1 86 ? 1.418 -7.865 -1.753 1.00 91.69 86 LEU A C 1
ATOM 680 O O . LEU A 1 86 ? 1.658 -7.694 -0.558 1.00 91.69 86 LEU A O 1
ATOM 684 N N . ILE A 1 87 ? 0.488 -7.167 -2.405 1.00 91.94 87 ILE A N 1
ATOM 685 C CA . ILE A 1 87 ? -0.313 -6.116 -1.774 1.00 91.94 87 ILE A CA 1
ATOM 686 C C . ILE A 1 87 ? -1.092 -6.674 -0.594 1.00 91.94 87 ILE A C 1
ATOM 688 O O . ILE A 1 87 ? -1.066 -6.083 0.482 1.00 91.94 87 ILE A O 1
ATOM 692 N N . ARG A 1 88 ? -1.718 -7.847 -0.737 1.00 92.19 88 ARG A N 1
ATOM 693 C CA . ARG A 1 88 ? -2.410 -8.497 0.381 1.00 92.19 88 ARG A CA 1
ATOM 694 C C . ARG A 1 88 ? -1.458 -8.818 1.537 1.00 92.19 88 ARG A C 1
ATOM 696 O O . ARG A 1 88 ? -1.809 -8.570 2.689 1.00 92.19 88 ARG A O 1
ATOM 703 N N . GLN A 1 89 ? -0.277 -9.373 1.260 1.00 93.19 89 GLN A N 1
ATOM 704 C CA . GLN A 1 89 ? 0.713 -9.714 2.292 1.00 93.19 89 GLN A CA 1
ATOM 705 C C . GLN A 1 89 ? 1.192 -8.472 3.049 1.00 93.19 89 GLN A C 1
ATOM 707 O O . GLN A 1 89 ? 1.227 -8.473 4.283 1.00 93.19 89 GLN A O 1
ATOM 712 N N . ILE A 1 90 ? 1.508 -7.403 2.319 1.00 94.94 90 ILE A N 1
ATOM 713 C CA . ILE A 1 90 ? 1.928 -6.123 2.891 1.00 94.94 90 ILE A CA 1
ATOM 714 C C . ILE A 1 90 ? 0.788 -5.513 3.709 1.00 94.94 90 ILE A C 1
ATOM 716 O O . ILE A 1 90 ? 0.999 -5.142 4.864 1.00 94.94 90 ILE A O 1
ATOM 720 N N . ALA A 1 91 ? -0.431 -5.505 3.165 1.00 93.56 91 ALA A N 1
ATOM 721 C CA . ALA A 1 91 ? -1.602 -4.953 3.831 1.00 93.56 91 ALA A CA 1
ATOM 722 C C . ALA A 1 91 ? -1.884 -5.639 5.171 1.00 93.56 91 ALA A C 1
ATOM 724 O O . ALA A 1 91 ? -2.029 -4.974 6.196 1.00 93.56 91 ALA A O 1
ATOM 725 N N . VAL A 1 92 ? -1.885 -6.976 5.195 1.00 93.12 92 VAL A N 1
ATOM 726 C CA . VAL A 1 92 ? -2.088 -7.752 6.428 1.00 93.12 92 VAL A CA 1
ATOM 727 C C . VAL A 1 92 ? -1.002 -7.441 7.457 1.00 93.12 92 VAL A C 1
ATOM 729 O O . VAL A 1 92 ? -1.316 -7.206 8.625 1.00 93.12 92 VAL A O 1
ATOM 732 N N . ARG A 1 93 ? 0.272 -7.396 7.044 1.00 93.88 93 ARG A N 1
ATOM 733 C CA . ARG A 1 93 ? 1.385 -7.068 7.947 1.00 93.88 93 ARG A CA 1
ATOM 734 C C . ARG A 1 93 ? 1.238 -5.664 8.539 1.00 93.88 93 ARG A C 1
ATOM 736 O O . ARG A 1 93 ? 1.438 -5.497 9.744 1.00 93.88 93 ARG A O 1
ATOM 743 N N . SER A 1 94 ? 0.875 -4.685 7.715 1.00 93.50 94 SER A N 1
ATOM 744 C CA . SER A 1 94 ? 0.688 -3.296 8.140 1.00 93.50 94 SER A CA 1
ATOM 745 C C . SER A 1 94 ? -0.478 -3.166 9.126 1.00 93.50 94 SER A C 1
ATOM 747 O O . SER A 1 94 ? -0.319 -2.610 10.211 1.00 93.50 94 SER A O 1
ATOM 749 N N . ILE A 1 95 ? -1.618 -3.800 8.833 1.00 91.44 95 ILE A N 1
ATOM 750 C CA . ILE A 1 95 ? -2.798 -3.830 9.713 1.00 91.44 95 ILE A CA 1
ATOM 751 C C . ILE A 1 95 ? -2.472 -4.451 11.076 1.00 91.44 95 ILE A C 1
ATOM 753 O O . ILE A 1 95 ? -2.852 -3.909 12.116 1.00 91.44 95 ILE A O 1
ATOM 757 N N . VAL A 1 96 ? -1.754 -5.579 11.101 1.00 91.00 96 VAL A N 1
ATOM 758 C CA . VAL A 1 96 ? -1.335 -6.222 12.358 1.00 91.00 96 VAL A CA 1
ATOM 759 C C . VAL A 1 96 ? -0.433 -5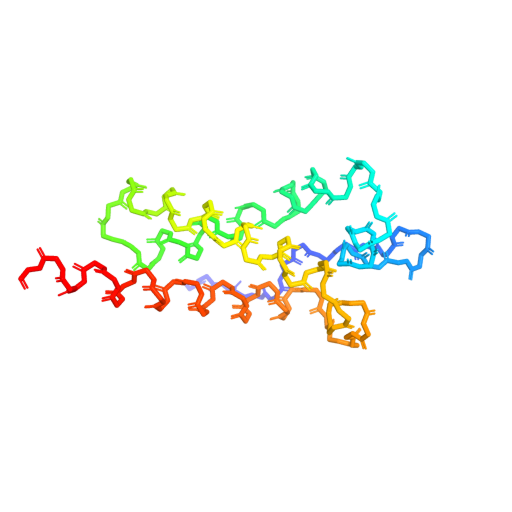.291 13.169 1.00 91.00 96 VAL A C 1
ATOM 761 O O . VAL A 1 96 ? -0.638 -5.142 14.375 1.00 91.00 96 VAL A O 1
ATOM 764 N N . LYS A 1 97 ? 0.522 -4.619 12.514 1.00 89.75 97 LYS A N 1
ATOM 765 C CA . LYS A 1 97 ? 1.409 -3.635 13.150 1.00 89.75 97 LYS A CA 1
ATOM 766 C C . LYS A 1 97 ? 0.620 -2.466 13.749 1.00 89.75 97 LYS A C 1
ATOM 768 O O . LYS A 1 97 ? 0.882 -2.098 14.892 1.00 89.75 97 LYS A O 1
ATOM 773 N N . GLN A 1 98 ? -0.367 -1.930 13.029 1.00 85.38 98 GLN A N 1
ATOM 774 C CA . GLN A 1 98 ? -1.230 -0.852 13.528 1.00 85.38 98 GLN A CA 1
ATOM 775 C C . GLN A 1 98 ? -2.026 -1.287 14.764 1.00 85.38 98 GLN A C 1
ATOM 777 O O . GLN A 1 98 ? -1.987 -0.617 15.795 1.00 85.38 98 GLN A O 1
ATOM 782 N N . ARG A 1 99 ? -2.645 -2.474 14.724 1.00 84.12 99 ARG A N 1
ATOM 783 C CA . ARG A 1 99 ? -3.372 -3.037 15.876 1.00 84.12 99 ARG A CA 1
ATOM 784 C C . ARG A 1 99 ? -2.474 -3.262 17.094 1.00 84.12 99 ARG A C 1
ATOM 786 O O . ARG A 1 99 ? -2.911 -3.063 18.224 1.00 84.12 99 ARG A O 1
ATOM 793 N N . TRP A 1 100 ? -1.231 -3.696 16.891 1.00 85.06 100 TRP A N 1
ATOM 794 C CA . TRP A 1 100 ? -0.269 -3.868 17.983 1.00 85.06 100 TRP A CA 1
ATOM 795 C C . TRP A 1 100 ? 0.185 -2.543 18.592 1.00 85.06 100 TRP A C 1
ATOM 797 O O . TRP A 1 100 ? 0.323 -2.461 19.810 1.00 85.06 100 TRP A O 1
ATOM 807 N N . ASN A 1 101 ? 0.390 -1.507 17.779 1.00 75.81 101 ASN A N 1
ATOM 808 C CA . ASN A 1 101 ? 0.784 -0.190 18.275 1.00 75.81 101 ASN A CA 1
ATOM 809 C C . ASN A 1 101 ? -0.364 0.516 19.008 1.00 75.81 101 ASN A C 1
ATOM 811 O O . ASN A 1 101 ? -0.131 1.068 20.080 1.00 75.81 101 ASN A O 1
ATOM 815 N N . GLY A 1 102 ? -1.602 0.413 18.510 1.00 64.94 102 GLY A N 1
ATOM 816 C CA . GLY A 1 102 ? -2.784 0.942 19.199 1.00 64.94 102 GLY A CA 1
ATOM 817 C C . GLY A 1 102 ? -3.008 0.323 20.587 1.00 64.94 102 GLY A C 1
ATOM 818 O O . GLY A 1 102 ? -3.441 1.006 21.506 1.00 64.94 102 GLY A O 1
ATOM 819 N N . ARG A 1 103 ? -2.621 -0.947 20.786 1.00 60.44 103 ARG A N 1
ATOM 820 C CA . ARG A 1 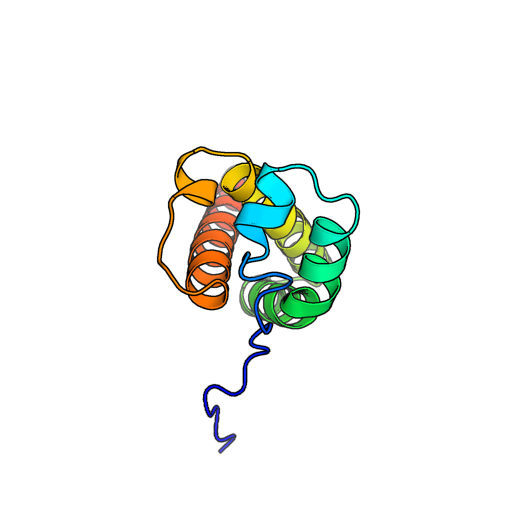103 ? -2.696 -1.631 22.094 1.00 60.44 103 ARG A CA 1
ATOM 821 C C . ARG A 1 103 ? -1.617 -1.221 23.099 1.00 60.44 103 ARG A C 1
ATOM 823 O O . ARG A 1 103 ? -1.787 -1.505 24.275 1.00 60.44 103 ARG A O 1
ATOM 830 N N . LYS A 1 104 ? -0.507 -0.614 22.665 1.00 55.53 104 LYS A N 1
ATOM 831 C CA . LYS A 1 104 ? 0.575 -0.165 23.567 1.00 55.53 104 LYS A CA 1
ATOM 832 C C . LYS A 1 104 ? 0.304 1.196 24.208 1.00 55.53 104 LYS A C 1
ATOM 834 O O . LYS A 1 104 ? 1.040 1.582 25.107 1.00 55.53 104 LYS A O 1
ATOM 839 N N . SER A 1 105 ? -0.697 1.924 23.717 1.00 40.19 105 SER A N 1
ATOM 840 C CA . SER A 1 105 ? -1.049 3.257 24.210 1.00 40.19 105 SER A CA 1
ATOM 841 C C . SER A 1 105 ? -2.121 3.235 25.311 1.00 40.19 105 SER A C 1
ATOM 843 O O . SER A 1 105 ? -2.688 4.286 25.609 1.00 40.19 105 SER A O 1
ATOM 845 N N . VAL A 1 106 ? -2.396 2.059 25.891 1.00 42.91 106 VAL A N 1
ATOM 846 C CA . VAL A 1 106 ? -3.308 1.841 27.027 1.00 42.91 106 VAL A CA 1
ATOM 847 C C . VAL A 1 106 ? -2.522 1.293 28.207 1.00 42.91 106 VAL A C 1
ATOM 849 O O . VAL A 1 106 ? -1.741 0.339 27.982 1.00 42.91 106 VAL A O 1
#

Secondary structure (DSSP, 8-state):
-----S-PPPPPPBTTB-HHHHHHTT-TTHHHHHHHHHHHHHHHHHHHH-SSHHHHHHHHHHHHHHHHHHHTSHHHHH--S-HHHHHHHHHHHHHHHHHHHHGGG-

pLDDT: mean 82.9, std 16.83, range [28.58, 96.38]